Protein AF-A0A136KUK1-F1 (afdb_monomer)

Foldseek 3Di:
DPDDDPDDDDDDPVLQQDWDDDPHDTDGPVPDDDDCPDCCNVPVPDADWDWDQDPNDIDTDHDDDPDDD

Radius of gyration: 15.54 Å; Cα contacts (8 Å, |Δi|>4): 48; chains: 1; bounding box: 37×42×33 Å

Mean predicted aligned error: 7.31 Å

Secondary structure (DSSP, 8-state):
-----TT-----GGGTT-EEEETTEEEETTT----TT-HHHHT------EEEEETTEEEEE--------

Solvent-accessible surface area (backbone atoms only — not comparable to full-atom values): 4951 Å² total; per-residue (Å²): 128,85,86,81,69,96,82,77,73,84,89,57,81,77,60,68,79,35,72,38,80,53,99,91,44,78,28,53,53,92,69,53,78,78,66,85,80,36,53,49,75,70,74,55,78,58,88,75,76,49,76,45,80,52,99,91,42,80,48,78,49,82,71,80,80,83,73,84,128

Structure (mmCIF, N/CA/C/O backbone):
data_AF-A0A136KUK1-F1
#
_entry.id   AF-A0A136KUK1-F1
#
loop_
_atom_site.group_PDB
_atom_site.id
_atom_site.type_symbol
_atom_site.label_atom_id
_atom_site.label_alt_id
_atom_site.label_comp_id
_atom_site.label_asym_id
_atom_site.label_entity_id
_atom_site.label_seq_id
_atom_site.pdbx_PDB_ins_code
_atom_site.Cartn_x
_atom_site.Cartn_y
_atom_site.Cartn_z
_atom_site.occupancy
_atom_site.B_iso_or_equiv
_atom_site.auth_seq_id
_atom_site.auth_comp_id
_atom_site.auth_asym_id
_atom_site.auth_atom_id
_atom_site.pdbx_PDB_model_num
ATOM 1 N N . MET A 1 1 ? 1.944 27.430 -13.344 1.00 50.44 1 MET A N 1
ATOM 2 C CA . MET A 1 1 ? 2.490 26.121 -13.768 1.00 50.44 1 MET A CA 1
ATOM 3 C C . MET A 1 1 ? 1.943 25.090 -12.799 1.00 50.44 1 MET A C 1
ATOM 5 O O . MET A 1 1 ? 1.950 25.405 -11.612 1.00 50.44 1 MET A O 1
ATOM 9 N N . PRO A 1 2 ? 1.397 23.948 -13.243 1.00 61.38 2 PRO A N 1
ATOM 10 C CA . PRO A 1 2 ? 0.910 22.958 -12.296 1.00 61.38 2 PRO A CA 1
ATOM 11 C C . PRO A 1 2 ? 2.106 22.466 -11.476 1.00 61.38 2 PRO A C 1
ATOM 13 O O . PRO A 1 2 ? 3.158 22.150 -12.031 1.00 61.38 2 PRO A O 1
ATOM 16 N N . VAL A 1 3 ? 1.973 22.506 -10.152 1.00 57.81 3 VAL A N 1
ATOM 17 C CA . VAL A 1 3 ? 3.004 22.038 -9.224 1.00 57.81 3 VAL A CA 1
ATOM 18 C C . VAL A 1 3 ? 3.147 20.532 -9.428 1.00 57.81 3 VAL A C 1
ATOM 20 O O . VAL A 1 3 ? 2.195 19.783 -9.237 1.00 57.81 3 VAL A O 1
ATOM 23 N N . HIS A 1 4 ? 4.325 20.103 -9.873 1.00 62.62 4 HIS A N 1
ATOM 24 C CA . HIS A 1 4 ? 4.624 18.712 -10.186 1.00 62.62 4 HIS A CA 1
ATOM 25 C C . HIS A 1 4 ? 5.444 18.117 -9.035 1.00 62.62 4 HIS A C 1
ATOM 27 O O . HIS A 1 4 ? 6.607 18.472 -8.853 1.00 62.62 4 HIS A O 1
ATOM 33 N N . GLY A 1 5 ? 4.822 17.265 -8.216 1.00 69.94 5 GLY A N 1
ATOM 34 C CA . GLY A 1 5 ? 5.510 16.517 -7.159 1.00 69.94 5 GLY A CA 1
ATOM 35 C C . GLY A 1 5 ? 6.232 15.272 -7.688 1.00 69.94 5 GLY A C 1
ATOM 36 O O . GLY A 1 5 ? 6.039 14.854 -8.824 1.00 69.94 5 GLY A O 1
ATOM 37 N N . THR A 1 6 ? 7.041 14.632 -6.846 1.00 70.12 6 THR A N 1
ATOM 38 C CA . THR A 1 6 ? 7.794 13.406 -7.185 1.00 70.12 6 THR A CA 1
ATOM 39 C C . THR A 1 6 ? 6.948 12.129 -7.238 1.00 70.12 6 THR A C 1
ATOM 41 O O . THR A 1 6 ? 7.461 11.081 -7.611 1.00 70.12 6 THR A O 1
ATOM 44 N N . HIS A 1 7 ? 5.666 12.192 -6.865 1.00 75.00 7 HIS A N 1
ATOM 45 C CA . HIS A 1 7 ? 4.783 11.028 -6.701 1.00 75.00 7 HIS A CA 1
ATOM 46 C C . HIS A 1 7 ? 3.650 10.968 -7.737 1.00 75.00 7 HIS A C 1
ATOM 48 O O . HIS A 1 7 ? 2.568 10.467 -7.444 1.00 75.00 7 HIS A O 1
ATOM 54 N N . ASN A 1 8 ? 3.874 11.492 -8.942 1.00 78.31 8 ASN A N 1
ATOM 55 C CA . ASN A 1 8 ? 2.876 11.418 -10.005 1.00 78.31 8 ASN A CA 1
ATOM 56 C C . ASN A 1 8 ? 2.821 10.013 -10.611 1.00 78.31 8 ASN A C 1
ATOM 58 O O . ASN A 1 8 ? 3.851 9.422 -10.936 1.00 78.31 8 ASN A O 1
ATOM 62 N N . ALA A 1 9 ? 1.607 9.510 -10.802 1.00 80.81 9 ALA A N 1
ATOM 63 C CA . ALA A 1 9 ? 1.328 8.287 -11.537 1.00 80.81 9 ALA A CA 1
ATOM 64 C C . ALA A 1 9 ? 0.353 8.600 -12.676 1.00 80.81 9 ALA A C 1
ATOM 66 O O . ALA A 1 9 ? -0.448 9.528 -12.574 1.00 80.81 9 ALA A O 1
ATOM 67 N N . VAL A 1 10 ? 0.439 7.832 -13.762 1.00 88.81 10 VAL A N 1
ATOM 68 C CA . VAL A 1 10 ? -0.569 7.867 -14.826 1.00 88.81 10 VAL A CA 1
ATOM 69 C C . VAL A 1 10 ? -1.831 7.188 -14.299 1.00 88.81 10 VAL A C 1
ATOM 71 O O . VAL A 1 10 ? -1.741 6.099 -13.727 1.00 88.81 10 VAL A O 1
ATOM 74 N N . GLU A 1 11 ? -2.981 7.841 -14.463 1.00 87.81 11 GLU A N 1
ATOM 75 C CA . GLU A 1 11 ? -4.274 7.251 -14.113 1.00 87.81 11 GLU A CA 1
ATOM 76 C C . GLU A 1 11 ? -4.566 6.023 -14.982 1.00 87.81 11 GLU A C 1
ATOM 78 O O . GLU A 1 11 ? -4.221 5.969 -16.164 1.00 87.81 11 GLU A O 1
ATOM 83 N N . ASP A 1 12 ? -5.172 5.011 -14.367 1.00 90.06 12 ASP A N 1
ATOM 84 C CA . ASP A 1 12 ? -5.484 3.735 -15.000 1.00 90.06 12 ASP A CA 1
ATOM 85 C C . ASP A 1 12 ? -6.768 3.184 -14.382 1.00 90.06 12 ASP A C 1
ATOM 87 O O . ASP A 1 12 ? -6.772 2.792 -13.212 1.00 90.06 12 ASP A O 1
ATOM 91 N N . ASP A 1 13 ? -7.837 3.135 -15.180 1.00 93.06 13 ASP A N 1
ATOM 92 C CA . ASP A 1 13 ? -9.189 2.733 -14.765 1.00 93.06 13 ASP A CA 1
ATOM 93 C C . ASP A 1 13 ? -9.239 1.332 -14.137 1.00 93.06 13 ASP A C 1
ATOM 95 O O . ASP A 1 13 ? -10.133 1.009 -13.352 1.00 93.06 13 ASP A O 1
ATOM 99 N N . ARG A 1 14 ? -8.256 0.472 -14.435 1.00 88.38 14 ARG A N 1
ATOM 100 C CA . ARG A 1 14 ? -8.156 -0.862 -13.824 1.00 88.38 14 ARG A CA 1
ATOM 101 C C . ARG A 1 14 ? -7.927 -0.789 -12.315 1.00 88.38 14 ARG A C 1
ATOM 103 O O . ARG A 1 14 ? -8.238 -1.749 -11.613 1.00 88.38 14 ARG A O 1
ATOM 110 N N . ASN A 1 15 ? -7.391 0.325 -11.815 1.00 91.06 15 ASN A N 1
ATOM 111 C CA . ASN A 1 15 ? -7.111 0.524 -10.397 1.00 91.06 15 ASN A CA 1
ATOM 112 C C . ASN A 1 15 ? -8.357 0.870 -9.570 1.00 91.06 15 ASN A C 1
ATOM 114 O O . ASN A 1 15 ? -8.288 0.787 -8.345 1.00 91.06 15 ASN A O 1
ATOM 118 N N . GLU A 1 16 ? -9.482 1.220 -10.198 1.00 92.12 16 GLU A N 1
ATOM 119 C CA . GLU A 1 16 ? -10.687 1.660 -9.481 1.00 92.12 16 GLU A CA 1
ATOM 120 C C . GLU A 1 16 ? -11.311 0.548 -8.632 1.00 92.12 16 GLU A C 1
ATOM 122 O O . GLU A 1 16 ? -11.801 0.790 -7.532 1.00 92.12 16 GLU A O 1
ATOM 127 N N . ASN A 1 17 ? -11.225 -0.696 -9.107 1.00 94.62 17 ASN A N 1
ATOM 128 C CA . ASN A 1 17 ? -11.891 -1.846 -8.492 1.00 94.62 17 ASN A CA 1
ATOM 129 C C . ASN A 1 17 ? -10.920 -2.811 -7.792 1.00 94.62 17 ASN A C 1
ATOM 131 O O . ASN A 1 17 ? -11.261 -3.971 -7.557 1.00 94.62 17 ASN A O 1
ATOM 135 N N . ILE A 1 18 ? -9.693 -2.373 -7.489 1.00 95.75 18 ILE A N 1
ATOM 136 C CA . ILE A 1 18 ? -8.729 -3.231 -6.790 1.00 95.75 18 ILE A CA 1
ATOM 137 C C . ILE A 1 18 ? -9.137 -3.441 -5.333 1.00 95.75 18 ILE A C 1
ATOM 139 O O . ILE A 1 18 ? -9.732 -2.569 -4.693 1.00 95.75 18 ILE A O 1
ATOM 143 N N . LEU A 1 19 ? -8.735 -4.590 -4.798 1.00 97.31 19 LEU A N 1
ATOM 144 C CA . LEU A 1 19 ? -8.848 -4.892 -3.380 1.00 97.31 19 LEU A CA 1
ATOM 145 C C . LEU A 1 19 ? -7.523 -4.608 -2.674 1.00 97.31 19 LEU A C 1
ATOM 147 O O . LEU A 1 19 ? -6.448 -4.931 -3.181 1.00 97.31 19 LEU A O 1
ATOM 151 N N . ILE A 1 20 ? -7.614 -4.021 -1.486 1.00 96.81 20 ILE A N 1
ATOM 152 C CA . ILE A 1 20 ? -6.484 -3.720 -0.614 1.00 96.81 20 ILE A CA 1
ATOM 153 C C . ILE A 1 20 ? -6.616 -4.584 0.635 1.00 96.81 20 ILE A C 1
ATOM 155 O O . ILE A 1 20 ? -7.627 -4.538 1.332 1.00 96.81 20 ILE A O 1
ATOM 159 N N . TYR A 1 21 ? -5.584 -5.379 0.907 1.00 97.00 21 TYR A N 1
ATOM 160 C CA . TYR A 1 21 ? -5.521 -6.217 2.097 1.00 97.00 21 TYR A CA 1
ATOM 161 C C . TYR A 1 21 ? -5.008 -5.409 3.291 1.00 97.00 21 TYR A C 1
ATOM 163 O O . TYR A 1 21 ? -3.871 -4.934 3.278 1.00 97.00 21 TYR A O 1
ATOM 171 N N . VAL A 1 22 ? -5.833 -5.258 4.325 1.00 96.69 22 VAL A N 1
ATOM 172 C CA . VAL A 1 22 ? -5.502 -4.522 5.548 1.00 96.69 22 VAL A CA 1
ATOM 173 C C . VAL A 1 22 ? -5.935 -5.352 6.753 1.00 96.69 22 VAL A C 1
ATOM 175 O O . VAL A 1 22 ? -7.093 -5.733 6.863 1.00 96.69 22 VAL A O 1
ATOM 178 N N . ASN A 1 23 ? -5.008 -5.627 7.675 1.00 95.25 23 ASN A N 1
ATOM 179 C CA . ASN A 1 23 ? -5.283 -6.285 8.963 1.00 95.25 23 ASN A CA 1
ATOM 180 C C . ASN A 1 23 ? -6.083 -7.605 8.891 1.00 95.25 23 ASN A C 1
ATOM 182 O O . ASN A 1 23 ? -6.865 -7.892 9.792 1.00 95.25 23 ASN A O 1
ATOM 186 N N . GLY A 1 24 ? -5.873 -8.428 7.860 1.00 97.31 24 GLY A N 1
ATOM 187 C CA . GLY A 1 24 ? -6.559 -9.722 7.738 1.00 97.31 24 GLY A CA 1
ATOM 188 C C . GLY A 1 24 ? -7.737 -9.741 6.768 1.00 97.31 24 GLY A C 1
ATOM 189 O O . GLY A 1 24 ? -8.272 -10.813 6.502 1.00 97.31 24 GLY A O 1
ATOM 190 N N . GLU A 1 25 ? -8.127 -8.591 6.218 1.00 98.12 25 GLU A N 1
ATOM 191 C CA . GLU A 1 25 ? -9.345 -8.447 5.419 1.00 98.12 25 GLU A CA 1
ATOM 192 C C . GLU A 1 25 ? -9.086 -7.678 4.113 1.00 98.12 25 GLU A C 1
ATOM 194 O O . GLU A 1 25 ? -8.170 -6.858 4.027 1.00 98.12 25 GLU A O 1
ATOM 199 N N . LEU A 1 26 ? -9.869 -7.981 3.072 1.00 98.25 26 LEU A N 1
ATOM 200 C CA . LEU A 1 26 ? -9.814 -7.318 1.766 1.00 98.25 26 LEU A CA 1
ATOM 201 C C . LEU A 1 26 ? -10.898 -6.245 1.676 1.00 98.25 26 LEU A C 1
ATOM 203 O O . LEU A 1 26 ? -12.078 -6.550 1.817 1.00 98.25 26 LEU A O 1
ATOM 207 N N . PHE A 1 27 ? -10.499 -5.019 1.349 1.00 98.12 27 PHE A N 1
ATOM 208 C CA . PHE A 1 27 ? -11.403 -3.882 1.181 1.00 98.12 27 PHE A CA 1
ATOM 209 C C . PHE A 1 27 ? -11.338 -3.322 -0.243 1.00 98.12 27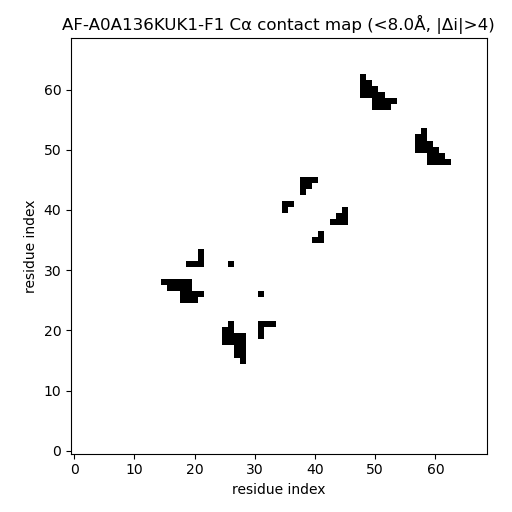 PHE A C 1
ATOM 211 O O . PHE A 1 27 ? -10.248 -3.292 -0.824 1.00 98.12 27 PHE A O 1
ATOM 218 N N . PRO A 1 28 ? -12.450 -2.812 -0.800 1.00 97.69 28 PRO A N 1
ATOM 219 C CA . PRO A 1 28 ? -12.408 -1.927 -1.960 1.00 97.69 28 PRO A CA 1
ATOM 220 C C . PRO A 1 28 ? -11.467 -0.736 -1.725 1.00 97.69 28 PRO A C 1
ATOM 222 O O . PRO A 1 28 ? -11.351 -0.229 -0.605 1.00 97.69 28 PRO A O 1
ATOM 225 N N . ARG A 1 29 ? -10.796 -0.264 -2.784 1.00 94.94 29 ARG A N 1
ATOM 226 C CA . ARG A 1 29 ? -9.801 0.825 -2.717 1.00 94.94 29 ARG A CA 1
ATOM 227 C C . ARG A 1 29 ? -10.283 2.065 -1.957 1.00 94.94 29 ARG A C 1
ATOM 229 O O . ARG A 1 29 ? -9.503 2.658 -1.218 1.00 94.94 29 ARG A O 1
ATOM 236 N N . ASN A 1 30 ? -11.536 2.464 -2.157 1.00 95.69 30 ASN A N 1
ATOM 237 C CA . ASN A 1 30 ? -12.150 3.644 -1.541 1.00 95.69 30 ASN A CA 1
ATOM 238 C C . ASN A 1 30 ? -12.536 3.449 -0.061 1.00 95.69 30 ASN A C 1
ATOM 240 O O . ASN A 1 30 ? -12.792 4.431 0.632 1.00 95.69 30 ASN A O 1
ATOM 244 N N . GLU A 1 31 ? -12.578 2.210 0.424 1.00 97.44 31 GLU A N 1
ATOM 245 C CA . GLU A 1 31 ? -12.935 1.863 1.805 1.00 97.44 31 GLU A CA 1
ATOM 246 C C . GLU A 1 31 ? -11.714 1.492 2.657 1.00 97.44 31 GLU A C 1
ATOM 248 O O . GLU A 1 31 ? -11.749 1.589 3.889 1.00 97.44 31 GLU A O 1
ATOM 253 N N . ALA A 1 32 ? -10.621 1.088 2.007 1.00 97.38 32 ALA A N 1
ATOM 254 C CA . ALA A 1 32 ? -9.375 0.722 2.656 1.00 97.38 32 ALA A CA 1
ATOM 255 C C . ALA A 1 32 ? -8.773 1.902 3.436 1.00 97.38 32 ALA A C 1
ATOM 257 O O . ALA A 1 32 ? -8.528 2.983 2.900 1.00 97.38 32 ALA A O 1
ATOM 258 N N . LYS A 1 33 ? -8.492 1.676 4.721 1.00 96.50 33 LYS A N 1
ATOM 259 C CA . LYS A 1 33 ? -8.002 2.702 5.649 1.00 96.50 33 LYS A CA 1
ATOM 260 C C . LYS A 1 33 ? -6.963 2.137 6.603 1.00 96.50 33 LYS A C 1
ATOM 262 O O . LYS A 1 33 ? -7.083 1.008 7.070 1.00 96.50 33 LYS A O 1
ATOM 267 N N . ILE A 1 34 ? -5.974 2.959 6.933 1.00 95.00 34 ILE A N 1
ATOM 268 C CA . ILE A 1 34 ? -4.991 2.691 7.987 1.00 95.00 34 ILE A CA 1
ATOM 269 C C . ILE A 1 34 ? -5.119 3.743 9.089 1.00 95.00 34 ILE A C 1
ATOM 271 O O . ILE A 1 34 ? -5.680 4.818 8.878 1.00 95.00 34 ILE A O 1
ATOM 275 N N . SER A 1 35 ? -4.597 3.440 10.277 1.00 95.19 35 SER A N 1
ATOM 276 C CA . SER A 1 35 ? 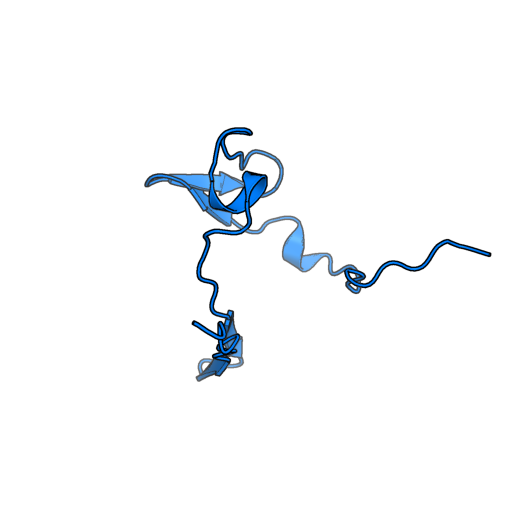-4.506 4.430 11.350 1.00 95.19 35 SER A CA 1
ATOM 277 C C . SER A 1 35 ? -3.566 5.566 10.948 1.00 95.19 35 SER A C 1
ATOM 279 O O . SER A 1 35 ? -2.467 5.314 10.459 1.00 95.19 35 SER A O 1
ATOM 281 N N . VAL A 1 36 ? -3.944 6.810 11.247 1.00 94.12 36 VAL A N 1
ATOM 282 C CA . VAL A 1 36 ? -3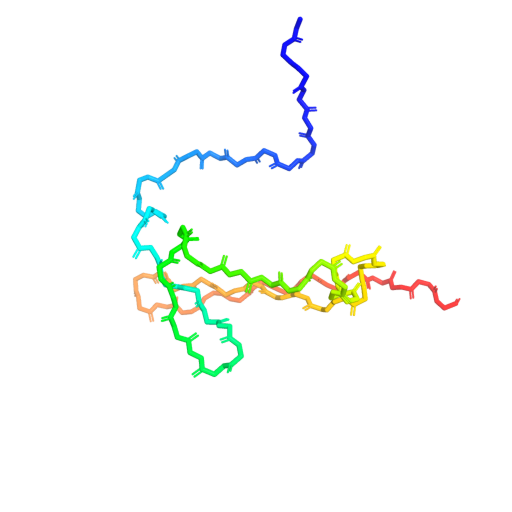.038 7.969 11.129 1.00 94.12 36 VAL A CA 1
ATOM 283 C C . VAL A 1 36 ? -1.826 7.858 12.060 1.00 94.12 36 VAL A C 1
ATOM 285 O O . VAL A 1 36 ? -0.818 8.516 11.837 1.00 94.12 36 VAL A O 1
ATOM 288 N N . PHE A 1 37 ? -1.907 6.999 13.081 1.00 94.81 37 PHE A N 1
ATOM 289 C CA . PHE A 1 37 ? -0.803 6.684 13.986 1.00 94.81 37 PHE A CA 1
ATOM 290 C C . PHE A 1 37 ? 0.053 5.500 13.517 1.00 94.81 37 PHE A C 1
ATOM 292 O O . PHE A 1 37 ? 0.902 5.030 14.269 1.00 94.81 37 PHE A O 1
ATOM 299 N N . TYR A 1 38 ? -0.166 4.981 12.304 1.00 93.06 38 TYR A N 1
ATOM 300 C CA . TYR A 1 38 ? 0.692 3.940 11.747 1.00 93.06 38 TYR A CA 1
ATOM 301 C C . TYR A 1 38 ? 2.102 4.502 11.541 1.00 93.06 38 TYR A C 1
ATOM 303 O O . TYR A 1 38 ? 2.286 5.521 10.876 1.00 93.06 38 TYR A O 1
ATOM 311 N N . SER A 1 39 ? 3.106 3.852 12.116 1.00 91.81 39 SER A N 1
ATOM 312 C CA . SER A 1 39 ? 4.480 4.356 12.125 1.00 91.81 39 SER A CA 1
ATOM 313 C C . SER A 1 39 ? 5.076 4.456 10.713 1.00 91.81 39 SER A C 1
ATOM 315 O O . SER A 1 39 ? 5.749 5.438 10.396 1.00 91.81 39 SER A O 1
ATOM 317 N N . GLY A 1 40 ? 4.693 3.548 9.806 1.00 90.31 40 GLY A N 1
ATOM 318 C CA . GLY A 1 40 ? 5.102 3.606 8.401 1.00 90.31 40 GLY A CA 1
ATOM 319 C C . GLY A 1 40 ? 4.545 4.829 7.666 1.00 90.31 40 GLY A C 1
ATOM 320 O O . GLY A 1 40 ? 5.136 5.276 6.688 1.00 90.31 40 GLY A O 1
ATOM 321 N N . TYR A 1 41 ? 3.441 5.404 8.158 1.00 90.19 41 TYR A N 1
ATOM 322 C CA . TYR A 1 41 ? 2.897 6.677 7.685 1.00 90.19 41 TYR A CA 1
ATOM 323 C C . TYR A 1 41 ? 3.555 7.872 8.393 1.00 90.19 41 TYR A C 1
ATOM 325 O O . TYR A 1 41 ? 3.939 8.833 7.733 1.00 90.19 41 TYR A O 1
ATOM 333 N N . LEU A 1 42 ? 3.719 7.811 9.720 1.00 90.31 42 LEU A N 1
ATOM 334 C CA . LEU A 1 42 ? 4.232 8.929 10.522 1.00 90.31 42 LEU A CA 1
ATOM 335 C C . LEU A 1 42 ? 5.722 9.215 10.314 1.00 90.31 42 LEU A C 1
ATOM 337 O O . LEU A 1 42 ? 6.121 10.372 10.215 1.00 90.31 42 LEU A O 1
ATOM 341 N N . VAL A 1 43 ? 6.546 8.171 10.317 1.00 89.75 43 VAL A N 1
ATOM 342 C CA . VAL A 1 43 ? 8.013 8.283 10.332 1.00 89.75 43 VAL A CA 1
ATOM 343 C C . VAL A 1 43 ? 8.676 7.495 9.205 1.00 89.75 43 VAL A C 1
ATOM 345 O O . VAL A 1 43 ? 9.897 7.514 9.079 1.00 89.75 43 VAL A O 1
ATOM 348 N N . GLY A 1 44 ? 7.884 6.824 8.363 1.00 87.94 44 GLY A N 1
ATOM 349 C CA . GLY A 1 44 ? 8.404 6.052 7.239 1.00 87.94 44 GLY A CA 1
ATOM 350 C C . GLY A 1 44 ? 9.147 4.785 7.662 1.00 87.94 44 GLY A C 1
ATOM 351 O O . GLY A 1 44 ? 10.005 4.323 6.915 1.00 87.94 44 GLY A O 1
ATOM 352 N N . ASP A 1 45 ? 8.830 4.206 8.824 1.00 88.69 45 ASP A N 1
ATOM 353 C CA . ASP A 1 45 ? 9.458 2.968 9.322 1.00 88.69 45 ASP A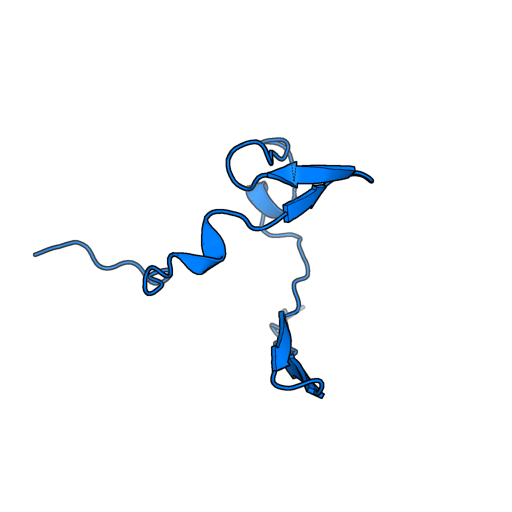 CA 1
ATOM 354 C C . ASP A 1 45 ? 8.900 1.682 8.672 1.00 88.69 45 ASP A C 1
ATOM 356 O O . ASP A 1 45 ? 8.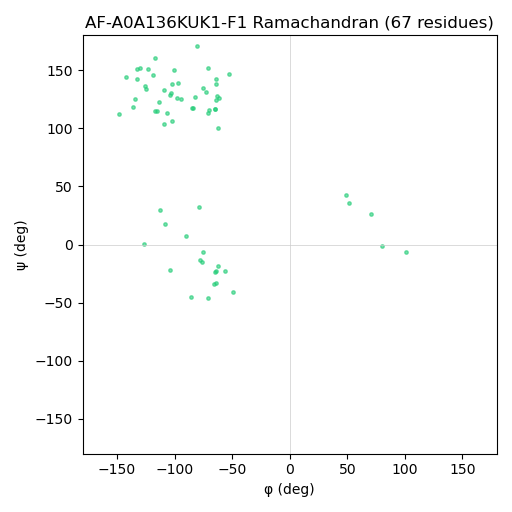830 0.618 9.283 1.00 88.69 45 ASP A O 1
ATOM 360 N N . GLY A 1 46 ? 8.499 1.778 7.404 1.00 84.25 46 GLY A N 1
ATOM 361 C CA . GLY A 1 46 ? 7.993 0.660 6.618 1.00 84.25 46 GLY A CA 1
ATOM 362 C C . GLY A 1 46 ? 9.047 0.081 5.677 1.00 84.25 46 GLY A C 1
ATOM 363 O O . GLY A 1 46 ? 9.899 0.792 5.145 1.00 84.25 46 GLY A O 1
ATOM 364 N N . ILE A 1 47 ? 8.933 -1.218 5.402 1.00 86.00 47 ILE A N 1
ATOM 365 C CA . ILE A 1 47 ? 9.581 -1.865 4.256 1.00 86.00 47 ILE A CA 1
ATOM 366 C C . ILE A 1 47 ? 8.507 -2.069 3.190 1.00 86.00 47 ILE A C 1
ATOM 368 O O . ILE A 1 47 ? 7.384 -2.465 3.501 1.00 86.00 47 ILE A O 1
ATOM 372 N N . TRP A 1 48 ? 8.847 -1.813 1.931 1.00 85.38 48 TRP A N 1
ATOM 373 C CA . TRP A 1 48 ? 7.949 -2.044 0.807 1.00 85.38 48 TRP A CA 1
ATOM 374 C C . TRP A 1 48 ? 8.667 -2.782 -0.320 1.00 85.38 48 TRP A C 1
ATOM 376 O O . TRP A 1 48 ? 9.831 -2.510 -0.612 1.00 85.38 48 TRP A O 1
ATOM 386 N N . GLU A 1 49 ? 7.945 -3.693 -0.969 1.00 88.38 49 GLU A N 1
ATOM 387 C CA . GLU A 1 49 ? 8.379 -4.404 -2.168 1.00 88.38 49 GLU A CA 1
ATOM 388 C C . GLU A 1 49 ? 7.301 -4.323 -3.251 1.00 88.38 49 GLU A C 1
ATOM 390 O O . GLU A 1 49 ? 6.108 -4.273 -2.946 1.00 88.38 49 GLU A O 1
ATOM 395 N N . ALA A 1 50 ? 7.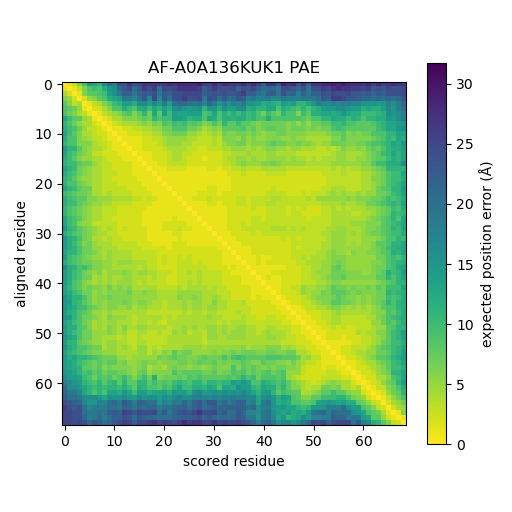714 -4.380 -4.520 1.00 87.19 50 ALA A N 1
ATOM 396 C CA . ALA A 1 50 ? 6.798 -4.495 -5.647 1.00 87.19 50 ALA A CA 1
ATOM 397 C C . ALA A 1 50 ? 6.870 -5.878 -6.296 1.00 87.19 50 ALA A C 1
ATOM 399 O O . ALA A 1 50 ? 7.939 -6.368 -6.668 1.00 87.19 50 ALA A O 1
ATOM 400 N N . LEU A 1 51 ? 5.696 -6.455 -6.540 1.00 91.38 51 LEU A N 1
ATOM 401 C CA . LEU A 1 51 ? 5.506 -7.629 -7.382 1.00 91.38 51 LEU A CA 1
ATOM 402 C C . LEU A 1 51 ? 4.460 -7.301 -8.449 1.00 91.38 51 LE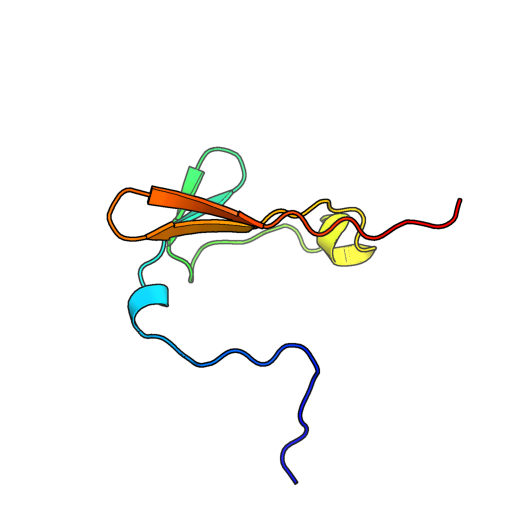U A C 1
ATOM 404 O O . LEU A 1 51 ? 3.426 -6.708 -8.149 1.00 91.38 51 LEU A O 1
ATOM 408 N N . ARG A 1 52 ? 4.717 -7.699 -9.695 1.00 89.94 52 ARG A N 1
ATOM 409 C CA . ARG A 1 52 ? 3.762 -7.601 -10.801 1.00 89.94 52 ARG A CA 1
ATOM 410 C C . ARG A 1 52 ? 3.567 -8.973 -11.429 1.00 89.94 52 ARG A C 1
ATOM 412 O O . ARG A 1 52 ? 4.542 -9.654 -11.721 1.00 89.94 52 ARG A O 1
ATOM 419 N N . LEU A 1 53 ? 2.317 -9.353 -11.666 1.00 90.69 53 LEU A N 1
ATOM 420 C CA . LEU A 1 53 ? 1.968 -10.493 -12.510 1.00 90.69 53 LEU A CA 1
ATOM 421 C C . LEU A 1 53 ? 1.698 -9.977 -13.927 1.00 90.69 53 LEU A C 1
ATOM 423 O O . LEU A 1 53 ? 0.892 -9.063 -14.108 1.00 90.69 53 LEU A O 1
ATOM 427 N N . HIS A 1 54 ? 2.384 -10.534 -14.918 1.00 90.12 54 HIS A N 1
ATOM 428 C CA . HIS A 1 54 ? 2.222 -10.187 -16.326 1.00 90.12 54 HIS A CA 1
ATOM 429 C C . HIS A 1 54 ? 2.198 -11.472 -17.152 1.00 90.12 54 HIS A C 1
ATOM 431 O O . HIS A 1 54 ? 3.148 -12.245 -17.092 1.00 90.12 54 HIS A O 1
ATOM 437 N N . ASP A 1 55 ? 1.090 -11.733 -17.848 1.00 93.44 55 ASP A N 1
ATOM 438 C CA . ASP A 1 55 ? 0.886 -12.926 -18.685 1.00 93.44 55 ASP A CA 1
ATOM 439 C C . ASP A 1 55 ? 1.244 -14.255 -17.990 1.00 93.44 55 ASP A C 1
ATOM 441 O O . ASP A 1 55 ? 1.883 -15.140 -18.552 1.00 93.44 55 ASP A O 1
ATOM 445 N N . GLY A 1 56 ? 0.848 -14.387 -16.718 1.00 93.94 56 GLY A N 1
ATOM 446 C CA . GLY A 1 56 ? 1.124 -15.574 -15.898 1.00 93.94 56 GLY A CA 1
ATOM 447 C C . GLY A 1 56 ? 2.536 -15.633 -15.301 1.00 93.94 56 GLY A C 1
ATOM 448 O O . GLY A 1 56 ? 2.836 -16.550 -14.538 1.00 93.94 56 GLY A O 1
ATOM 449 N N . VAL A 1 57 ? 3.391 -14.648 -15.587 1.00 94.00 57 VAL A N 1
ATOM 450 C CA . VAL A 1 57 ? 4.764 -14.558 -15.079 1.00 94.00 57 VAL A CA 1
ATOM 451 C C . VAL A 1 57 ? 4.863 -13.521 -13.962 1.00 94.00 57 VAL A C 1
ATOM 453 O O . VAL A 1 57 ? 4.446 -12.371 -14.108 1.00 94.00 57 VAL A O 1
ATOM 456 N N . HIS A 1 58 ? 5.447 -13.920 -12.832 1.00 91.75 58 HIS A N 1
ATOM 457 C CA . HIS A 1 58 ? 5.741 -13.019 -11.721 1.00 91.75 58 HIS A CA 1
ATOM 458 C C . HIS A 1 58 ? 7.048 -12.259 -11.969 1.00 91.75 58 HIS A C 1
ATOM 460 O O . HIS A 1 58 ? 8.099 -12.862 -12.177 1.00 91.75 58 HIS A O 1
ATOM 466 N N . VAL A 1 59 ? 6.996 -10.933 -11.875 1.00 90.38 59 VAL A N 1
ATOM 467 C CA . VAL A 1 59 ? 8.149 -10.033 -11.947 1.00 90.38 59 VAL A CA 1
ATOM 468 C C . VAL A 1 59 ? 8.273 -9.301 -10.616 1.00 90.38 59 VAL A C 1
ATOM 470 O O . VAL A 1 59 ? 7.387 -8.532 -10.238 1.00 90.38 59 VAL A O 1
ATOM 473 N N . ARG A 1 60 ? 9.366 -9.545 -9.887 1.00 87.19 60 ARG A N 1
ATOM 474 C CA . ARG A 1 60 ? 9.638 -8.927 -8.582 1.00 87.19 60 ARG A CA 1
ATOM 475 C C . ARG A 1 60 ? 10.673 -7.819 -8.717 1.00 87.19 60 ARG A C 1
ATOM 477 O O . ARG A 1 60 ? 11.756 -8.046 -9.250 1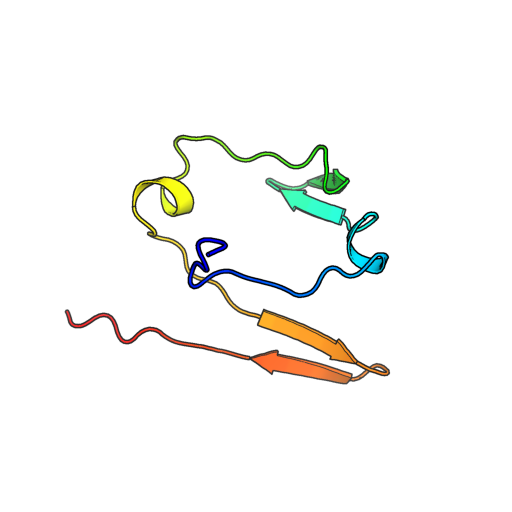.00 87.19 60 ARG A O 1
ATOM 484 N N . PHE A 1 61 ? 10.361 -6.656 -8.160 1.00 79.94 61 PHE A N 1
ATOM 485 C CA . PHE A 1 61 ? 11.270 -5.524 -8.051 1.00 79.94 61 PHE A CA 1
ATOM 486 C C . PHE A 1 61 ? 11.549 -5.253 -6.574 1.00 79.94 61 PHE A C 1
ATOM 488 O O . PHE A 1 61 ? 10.658 -4.880 -5.812 1.00 79.94 61 PHE A O 1
ATOM 495 N N . MET A 1 62 ? 12.804 -5.449 -6.180 1.00 75.75 62 MET A N 1
ATOM 496 C CA . MET A 1 62 ? 13.290 -5.170 -4.835 1.00 75.75 62 MET A CA 1
ATOM 497 C C . MET A 1 62 ? 14.157 -3.917 -4.888 1.00 75.75 62 MET A C 1
ATOM 499 O O . MET A 1 62 ? 15.223 -3.935 -5.500 1.00 75.75 62 MET A O 1
ATOM 503 N N . VAL A 1 63 ? 13.705 -2.837 -4.255 1.00 66.62 63 VAL A N 1
ATOM 504 C CA . VAL A 1 63 ? 14.508 -1.623 -4.079 1.00 66.62 63 VAL A CA 1
ATOM 505 C C . VAL A 1 63 ? 14.867 -1.529 -2.606 1.00 66.62 63 VAL A C 1
ATOM 507 O O . VAL A 1 63 ? 14.035 -1.165 -1.781 1.00 66.62 63 VAL A O 1
ATOM 510 N N . THR A 1 64 ? 16.107 -1.863 -2.258 1.00 59.62 64 THR A N 1
ATOM 511 C CA . THR A 1 64 ? 16.610 -1.613 -0.909 1.00 59.62 64 THR A CA 1
ATOM 512 C C . THR A 1 64 ? 17.134 -0.182 -0.851 1.00 59.62 64 THR A C 1
ATOM 514 O O . THR A 1 64 ? 18.072 0.190 -1.555 1.00 59.62 64 THR A O 1
ATOM 517 N N . ARG A 1 65 ? 16.532 0.664 -0.009 1.00 59.12 65 ARG A N 1
ATOM 518 C CA . ARG A 1 65 ? 17.241 1.864 0.441 1.00 59.12 65 ARG A CA 1
ATOM 519 C C . ARG A 1 65 ? 18.356 1.387 1.365 1.00 59.12 65 ARG A C 1
ATOM 521 O O . ARG A 1 65 ? 18.074 0.810 2.409 1.00 59.12 65 ARG A O 1
ATOM 528 N N . GLY A 1 66 ? 19.611 1.601 0.973 1.00 50.16 66 GLY A N 1
ATOM 529 C CA . GLY A 1 66 ? 20.731 1.500 1.902 1.00 50.16 66 GLY A CA 1
ATOM 530 C C . GLY A 1 66 ? 20.535 2.565 2.972 1.00 50.16 66 GLY A C 1
ATOM 531 O O . GLY A 1 66 ? 20.754 3.741 2.702 1.00 50.16 66 GLY A O 1
ATOM 532 N N . ILE A 1 67 ? 20.036 2.169 4.141 1.00 53.28 67 ILE A N 1
ATOM 533 C CA . ILE A 1 67 ? 20.023 3.029 5.321 1.00 53.28 67 ILE A CA 1
ATOM 534 C C . ILE A 1 67 ? 21.490 3.112 5.755 1.00 53.28 67 ILE A C 1
ATOM 536 O O . ILE A 1 67 ? 22.052 2.070 6.102 1.00 53.28 67 ILE A O 1
ATOM 540 N N . PRO A 1 68 ? 22.155 4.279 5.680 1.00 50.78 68 PRO A N 1
ATOM 541 C CA . PRO A 1 68 ? 23.433 4.430 6.351 1.00 50.78 68 PRO A CA 1
ATOM 5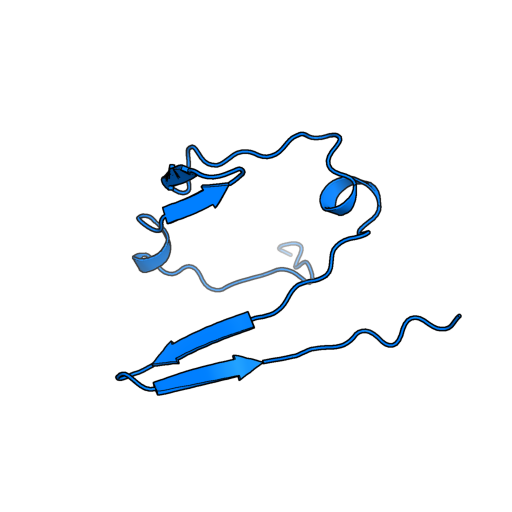42 C C . PRO A 1 68 ? 23.134 4.324 7.848 1.00 50.78 68 PRO A C 1
ATOM 544 O O . PRO A 1 68 ? 22.349 5.120 8.367 1.00 50.78 68 PRO A O 1
ATOM 547 N N . LEU A 1 69 ? 23.678 3.292 8.493 1.00 48.25 69 LEU A N 1
ATOM 548 C CA . LEU A 1 69 ? 23.762 3.225 9.951 1.00 48.25 69 LEU A CA 1
ATOM 549 C C . LEU A 1 69 ? 24.691 4.328 10.468 1.00 48.25 69 LEU A C 1
ATOM 551 O O . LEU A 1 69 ? 25.707 4.596 9.782 1.00 48.25 69 LEU A O 1
#

Nearest PDB structures (foldseek):
  7dbe-assembly1_C  TM=6.536E-01  e=4.761E-01  Rhodobacter sp. 140A
  7dbe-assembly1_D  TM=6.533E-01  e=5.100E-01  Rhodobacter sp. 140A
  7wud-assembly1_A  TM=6.452E-01  e=5.462E-01  Rhodobacter sp. 140A
  7dbe-assembly1_B  TM=6.461E-01  e=5.851E-01  Rhodobacter sp. 140A

pLDDT: mean 85.09, std 14.12, range [48.25, 98.25]

Sequence (69 aa):
MPVHGTHNAVEDDRNENILIYVNGELFPRNEAKISVFYSGYLVGDGIWEALRLHDGVHVRFMVTRGIPL